Protein AF-A0A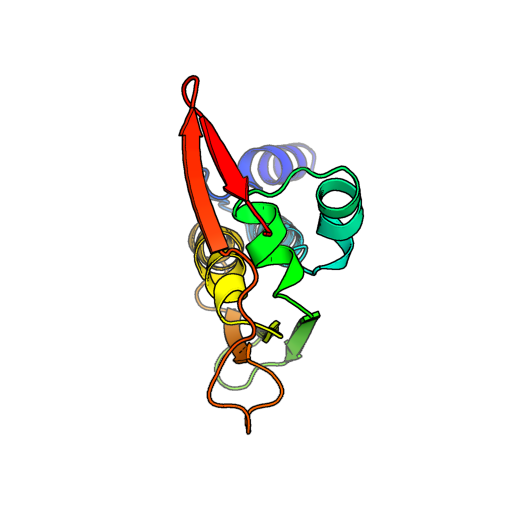662G991-F1 (afdb_monomer)

Mean predicted aligned error: 5.19 Å

Secondary structure (DSSP, 8-state):
-HHHHHHHHHH-STTS---SHHHHHHHHHHHH--SGGGGHHHHHTT---HHHHHHHTEEEEEEEE-SSSSEEEEEEESSGGGHHIIIIIIIHHHHTSS-TTTEEEEEEESSTT--SPPP--SEEEEETTEEEEE--

Nearest PDB structures (foldseek):
  7qiz-assembly1_x  TM=4.276E-01  e=4.512E-01  Solanum lycopersicum
  7oyb-assembly1_H2  TM=3.526E-01  e=3.990E-01  Danio rerio
  7syr-assembly1_I  TM=3.378E-01  e=3.121E-01  Oryctolagus cuniculus
  6xa1-assembly1_SH  TM=3.598E-01  e=5.101E-01  Homo sapiens
  8xxm-assembly1_SH  TM=3.667E-01  e=1.282E+00  Homo sapiens

Foldseek 3Di:
DVVLVVLLVVQLFLVAAREDPVSLVSSLVVLQPLALVVLPVCVVVVNDDLSSVLSPQWHDWDWDQDDQARIEIETEGQFPSVVCSVVVRNVSSNVSYPCVRRYHYHYDYPPPPDPDHDDQFDDWDDDPNDIRTDRD

Structure (mmCIF, N/CA/C/O backbone):
data_AF-A0A662G991-F1
#
_entry.id   AF-A0A662G991-F1
#
loop_
_atom_site.group_PDB
_atom_site.id
_atom_site.type_symbol
_atom_site.label_atom_id
_atom_site.label_alt_id
_atom_site.label_comp_id
_atom_site.label_asym_id
_atom_site.label_entity_id
_atom_site.label_seq_id
_atom_site.pdbx_PDB_ins_code
_atom_site.Cartn_x
_atom_site.Cartn_y
_atom_site.Cartn_z
_atom_site.occupancy
_atom_site.B_iso_or_equiv
_atom_site.auth_seq_id
_atom_site.auth_comp_id
_atom_site.auth_asym_id
_atom_site.auth_atom_id
_atom_site.pdbx_PDB_model_num
ATOM 1 N N . ILE A 1 1 ? -21.392 12.504 12.059 1.00 84.00 1 ILE A N 1
ATOM 2 C CA . ILE A 1 1 ? -21.306 12.158 10.614 1.00 84.00 1 ILE A CA 1
ATOM 3 C C . ILE A 1 1 ? -20.474 13.176 9.823 1.00 84.00 1 ILE A C 1
ATOM 5 O O . ILE A 1 1 ? -19.389 12.808 9.403 1.00 84.00 1 ILE A O 1
ATOM 9 N N . ARG A 1 2 ? -20.886 14.450 9.666 1.00 94.88 2 ARG A N 1
ATOM 10 C CA . ARG A 1 2 ? -20.126 15.461 8.880 1.00 94.88 2 ARG A CA 1
ATOM 11 C C . ARG A 1 2 ? -18.642 15.594 9.261 1.00 94.88 2 ARG A C 1
ATOM 13 O O . ARG A 1 2 ? -17.794 15.594 8.379 1.00 94.88 2 ARG A O 1
ATOM 20 N N . ALA A 1 3 ? -18.332 15.655 10.557 1.00 95.31 3 ALA A N 1
ATOM 21 C CA . ALA A 1 3 ? -16.949 15.746 11.035 1.00 95.31 3 ALA A CA 1
ATOM 22 C C . ALA A 1 3 ? -16.101 14.516 10.653 1.00 95.31 3 ALA A C 1
ATOM 24 O O . ALA A 1 3 ? -14.950 14.669 10.266 1.00 95.31 3 ALA A O 1
ATOM 25 N N . CYS A 1 4 ? -16.680 13.311 10.687 1.00 94.12 4 CYS A N 1
ATOM 26 C CA . CYS A 1 4 ? -15.999 12.075 10.287 1.00 94.12 4 CYS A CA 1
ATOM 27 C C . CYS A 1 4 ? -15.664 12.076 8.788 1.00 94.12 4 CYS A C 1
ATOM 29 O O . CYS A 1 4 ? -14.568 11.680 8.410 1.00 94.12 4 CYS A O 1
ATOM 31 N N . ILE A 1 5 ? -16.586 12.568 7.951 1.00 96.81 5 ILE A N 1
ATOM 32 C CA . ILE A 1 5 ? -16.380 12.694 6.500 1.00 96.81 5 ILE A CA 1
ATOM 33 C C . ILE A 1 5 ? -15.257 13.693 6.208 1.00 96.81 5 ILE A C 1
ATOM 35 O O . ILE A 1 5 ? -14.329 13.372 5.473 1.00 96.81 5 ILE A O 1
ATOM 39 N N . LEU A 1 6 ? -15.306 14.882 6.820 1.00 97.25 6 LEU A N 1
ATOM 40 C CA . LEU A 1 6 ? -14.255 15.891 6.660 1.00 97.25 6 LEU A CA 1
ATOM 41 C C . LEU A 1 6 ? -12.896 15.372 7.130 1.00 97.25 6 LEU A C 1
ATOM 43 O O . LEU A 1 6 ? -11.897 15.608 6.464 1.00 97.25 6 LEU A O 1
ATOM 47 N N . HIS A 1 7 ? -12.859 1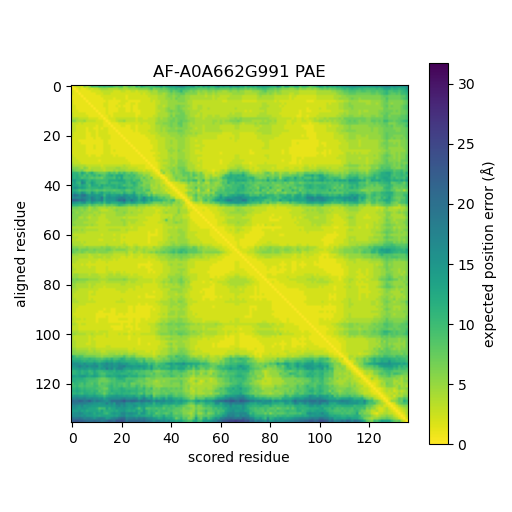4.630 8.235 1.00 97.50 7 HIS A N 1
ATOM 48 C CA . HIS A 1 7 ? -11.639 14.005 8.728 1.00 97.50 7 HIS A CA 1
ATOM 49 C C . HIS A 1 7 ? -11.086 12.954 7.750 1.00 97.50 7 HIS A C 1
ATOM 51 O O . HIS A 1 7 ? -9.886 12.956 7.490 1.00 97.50 7 HIS A O 1
ATOM 57 N N . ALA A 1 8 ? -11.933 12.096 7.169 1.00 97.56 8 ALA A N 1
ATOM 58 C CA . ALA A 1 8 ? -11.501 11.129 6.158 1.00 97.56 8 ALA A CA 1
ATOM 59 C C . ALA A 1 8 ? -10.925 11.827 4.917 1.00 97.56 8 ALA A C 1
ATOM 61 O O . ALA A 1 8 ? -9.823 11.495 4.499 1.00 97.56 8 ALA A O 1
ATOM 62 N N . ILE A 1 9 ? -11.612 12.849 4.391 1.00 96.56 9 ILE A N 1
ATOM 63 C CA . ILE A 1 9 ? -11.129 13.641 3.247 1.00 96.56 9 ILE A CA 1
ATOM 64 C C . ILE A 1 9 ? -9.816 14.346 3.592 1.00 96.56 9 ILE A C 1
ATOM 66 O O . ILE A 1 9 ? -8.864 14.283 2.825 1.00 96.56 9 ILE A O 1
ATOM 70 N N . TYR A 1 10 ? -9.738 15.004 4.746 1.00 97.25 10 TYR A N 1
ATOM 71 C CA . TYR A 1 10 ? -8.556 15.774 5.126 1.00 97.25 10 TYR A CA 1
ATOM 72 C C . TYR A 1 10 ? -7.335 14.882 5.348 1.00 97.25 10 TYR A C 1
ATOM 74 O O . TYR A 1 10 ? -6.227 15.264 5.004 1.00 97.25 10 TYR A O 1
ATOM 82 N N . THR A 1 11 ? -7.534 13.686 5.904 1.00 97.44 11 THR A N 1
ATOM 83 C CA . THR A 1 11 ? -6.426 12.818 6.307 1.00 97.44 11 THR A CA 1
ATOM 84 C C . THR A 1 11 ? -6.107 11.709 5.317 1.00 97.44 11 THR A C 1
ATOM 86 O O . THR A 1 11 ? -5.214 10.945 5.631 1.00 97.44 11 THR A O 1
ATOM 89 N N . HIS A 1 12 ? -6.777 11.570 4.162 1.00 95.56 12 HIS A N 1
ATOM 90 C CA . HIS A 1 12 ? -6.594 10.403 3.271 1.00 95.56 12 HIS A CA 1
ATOM 91 C C . HIS A 1 12 ? -5.180 10.250 2.672 1.00 95.56 12 HIS A C 1
ATOM 93 O O . HIS A 1 12 ? -4.793 9.145 2.278 1.00 95.56 12 HIS A O 1
ATOM 99 N N . MET A 1 13 ? -4.401 11.329 2.619 1.00 94.88 13 MET A N 1
ATOM 100 C CA . MET A 1 13 ? -3.010 11.312 2.166 1.00 94.88 13 MET A CA 1
ATOM 101 C C . MET A 1 13 ? -2.060 10.788 3.260 1.00 94.88 13 MET A C 1
ATOM 103 O O . MET A 1 13 ? -2.403 10.673 4.441 1.00 94.88 13 MET A O 1
ATOM 107 N N . GLU A 1 14 ? -0.865 10.375 2.858 1.00 92.44 14 GLU A N 1
ATOM 108 C CA . GLU A 1 14 ? 0.146 9.741 3.710 1.00 92.44 14 GLU A CA 1
ATOM 109 C C . GLU A 1 14 ? 0.858 10.694 4.685 1.00 92.44 14 GLU A C 1
ATOM 111 O O . GLU A 1 14 ? 1.498 10.241 5.634 1.00 92.44 14 GLU A O 1
ATOM 116 N N . ASP A 1 15 ? 0.754 12.003 4.472 1.00 94.00 15 ASP A N 1
ATOM 117 C CA . ASP A 1 15 ? 1.374 13.058 5.278 1.00 94.00 15 ASP A CA 1
ATOM 118 C C . ASP A 1 15 ? 0.628 13.336 6.592 1.00 94.00 15 ASP A C 1
ATOM 120 O O . ASP A 1 15 ? 1.224 13.788 7.572 1.00 94.00 15 ASP A O 1
ATOM 124 N N . LEU A 1 16 ? -0.669 13.030 6.641 1.00 96.19 16 LEU A N 1
ATOM 125 C CA . LEU A 1 16 ? -1.530 13.325 7.782 1.00 96.19 16 LEU A CA 1
ATOM 126 C C . LEU A 1 16 ? -2.025 12.052 8.446 1.00 96.19 16 LEU A C 1
ATOM 128 O O . LEU A 1 16 ? -2.510 11.150 7.782 1.00 96.19 16 LEU A O 1
ATOM 132 N N . LYS A 1 17 ? -1.991 11.974 9.776 1.00 97.25 17 LYS A N 1
ATOM 133 C CA . LYS A 1 17 ? -2.503 10.800 10.492 1.00 97.25 17 LYS A CA 1
ATOM 134 C C . LYS A 1 17 ? -4.035 10.769 10.511 1.00 97.25 17 LYS A C 1
ATOM 136 O O . LYS A 1 17 ? -4.663 11.749 10.901 1.00 97.25 17 LYS A O 1
ATOM 141 N N . SER A 1 18 ? -4.631 9.625 10.175 1.00 97.69 18 SER A N 1
ATOM 142 C CA . SER A 1 18 ? -6.051 9.353 10.427 1.00 97.69 18 SER A CA 1
ATOM 143 C C . SER A 1 18 ? -6.236 8.802 11.842 1.00 97.69 18 SER A C 1
ATOM 145 O O . SER A 1 18 ? -5.567 7.849 12.235 1.00 97.69 18 SER A O 1
ATOM 147 N N . TYR A 1 19 ? -7.163 9.381 12.605 1.00 96.69 19 TYR A N 1
ATOM 148 C CA . TYR A 1 19 ? -7.415 9.017 14.010 1.00 96.69 19 TYR A CA 1
ATOM 149 C C . TYR A 1 19 ? -8.593 8.065 14.236 1.00 96.69 19 TYR A C 1
ATOM 151 O O . TYR A 1 19 ? -8.803 7.612 15.358 1.00 96.69 19 TYR A O 1
ATOM 159 N N . THR A 1 20 ? -9.372 7.762 13.198 1.00 97.06 20 THR A N 1
ATOM 160 C CA . THR A 1 20 ? -10.520 6.853 13.292 1.00 97.06 20 THR A CA 1
ATOM 161 C C . THR A 1 20 ? -10.327 5.662 12.371 1.00 97.06 20 THR A C 1
ATOM 163 O O . THR A 1 20 ? -9.605 5.742 11.366 1.00 97.06 20 THR A O 1
ATOM 166 N N . THR A 1 21 ? -10.985 4.557 12.711 1.00 96.94 21 THR A N 1
ATOM 167 C CA . THR A 1 21 ? -10.962 3.331 11.914 1.00 96.94 21 THR A CA 1
ATOM 168 C C . THR A 1 21 ? -11.527 3.588 10.521 1.00 96.94 21 THR A C 1
ATOM 170 O O . THR A 1 21 ? -10.883 3.244 9.540 1.00 96.94 21 THR A O 1
ATOM 173 N N . GLU A 1 22 ? -12.659 4.283 10.406 1.00 96.94 22 GLU A N 1
ATOM 174 C CA . GLU A 1 22 ? -13.319 4.573 9.127 1.00 96.94 22 GLU A CA 1
ATOM 175 C C . GLU A 1 22 ? -12.440 5.432 8.214 1.00 96.94 22 GLU A C 1
ATOM 177 O O . GLU A 1 22 ? -12.292 5.123 7.035 1.00 96.94 22 GLU A O 1
ATOM 182 N N . ALA A 1 23 ? -11.806 6.480 8.753 1.00 97.81 23 ALA A N 1
ATOM 183 C CA . ALA A 1 23 ? -10.893 7.317 7.976 1.00 97.81 23 ALA A CA 1
ATOM 184 C C . ALA A 1 23 ? -9.649 6.532 7.535 1.00 97.81 23 ALA A C 1
ATOM 186 O O . ALA A 1 23 ? -9.197 6.681 6.403 1.00 97.81 23 ALA A O 1
ATOM 187 N N . SER A 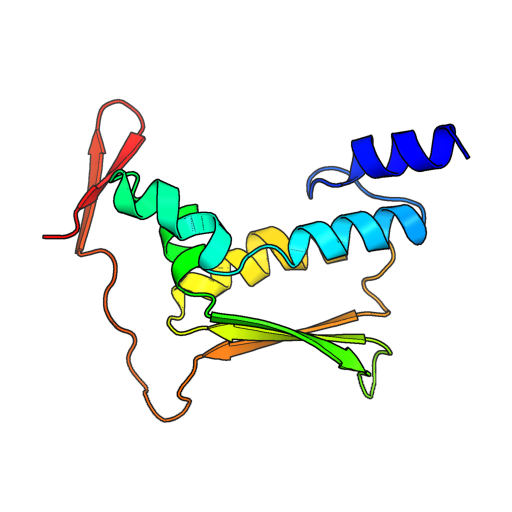1 24 ? -9.135 5.653 8.400 1.00 97.88 24 SER A N 1
ATOM 188 C CA . SER A 1 24 ? -7.994 4.795 8.065 1.00 97.88 24 SER A CA 1
ATOM 189 C C . SER A 1 24 ? -8.347 3.741 7.013 1.00 97.88 24 SER A C 1
ATOM 191 O O . SER A 1 24 ? -7.510 3.436 6.170 1.00 97.88 24 SER A O 1
ATOM 193 N N . ILE A 1 25 ? -9.578 3.214 7.023 1.00 97.56 25 ILE A N 1
ATOM 194 C CA . ILE A 1 25 ? -10.079 2.303 5.984 1.00 97.56 25 ILE A CA 1
ATOM 195 C C . ILE A 1 25 ? -10.137 3.030 4.641 1.00 97.56 25 ILE A C 1
ATOM 197 O O . ILE A 1 25 ? -9.608 2.519 3.662 1.00 97.56 25 ILE A O 1
ATOM 201 N N . VAL A 1 26 ? -10.724 4.232 4.594 1.00 97.50 26 VAL A N 1
ATOM 202 C CA . VAL A 1 26 ? -10.805 5.035 3.359 1.00 97.50 26 VAL A CA 1
ATOM 203 C C . VAL A 1 26 ? -9.411 5.359 2.821 1.00 97.50 26 VAL A C 1
ATOM 205 O O . VAL A 1 26 ? -9.151 5.173 1.636 1.00 97.50 26 VAL A O 1
ATOM 208 N N . LYS A 1 27 ? -8.495 5.781 3.699 1.00 97.56 27 LYS A N 1
ATOM 209 C CA . LYS A 1 27 ? -7.090 6.015 3.355 1.00 97.56 27 LYS A CA 1
ATOM 210 C C . LYS A 1 27 ? -6.427 4.783 2.744 1.00 97.56 27 LYS A C 1
ATOM 212 O O . LYS A 1 27 ? -5.747 4.890 1.729 1.00 97.56 27 LYS A O 1
ATOM 217 N N . LEU A 1 28 ? -6.571 3.630 3.393 1.00 97.56 28 LEU A N 1
ATOM 218 C CA . LEU A 1 28 ? -5.926 2.407 2.937 1.00 97.56 28 LEU A CA 1
ATOM 219 C C . LEU A 1 28 ? -6.528 1.927 1.615 1.00 97.56 28 LEU A C 1
ATOM 221 O O . LEU A 1 28 ? -5.781 1.502 0.741 1.00 97.56 28 LEU A O 1
ATOM 225 N N . ALA A 1 29 ? -7.847 2.052 1.451 1.00 96.06 29 ALA A N 1
ATOM 226 C CA . ALA A 1 29 ? -8.531 1.751 0.200 1.00 96.06 29 ALA A CA 1
ATOM 227 C C . ALA A 1 29 ? -7.997 2.615 -0.956 1.00 96.06 29 ALA A C 1
ATOM 229 O O . ALA A 1 29 ? -7.678 2.077 -2.012 1.00 96.06 29 ALA A O 1
ATOM 230 N N . ASP A 1 30 ? -7.798 3.919 -0.746 1.00 95.19 30 ASP A N 1
ATOM 231 C CA . ASP A 1 30 ? -7.139 4.781 -1.739 1.00 95.19 30 ASP A CA 1
ATOM 232 C C . ASP A 1 30 ? -5.706 4.309 -2.058 1.00 95.19 30 ASP A C 1
ATOM 234 O O . ASP A 1 30 ? -5.306 4.249 -3.216 1.00 95.19 30 ASP A O 1
ATOM 238 N N . GLY A 1 31 ? -4.955 3.864 -1.045 1.00 94.31 31 GLY A N 1
ATOM 239 C CA . GLY A 1 31 ? -3.620 3.285 -1.228 1.00 94.31 31 GLY A CA 1
ATOM 240 C C . GLY A 1 31 ? -3.579 1.976 -2.023 1.00 94.31 31 GLY A C 1
ATOM 241 O O . GLY A 1 31 ? -2.516 1.621 -2.525 1.00 94.31 31 GLY A O 1
ATOM 242 N N . THR A 1 32 ? -4.699 1.254 -2.151 1.00 94.81 32 THR A N 1
ATOM 243 C CA . THR A 1 32 ? -4.777 0.045 -2.993 1.00 94.81 32 THR A CA 1
ATOM 244 C C . THR A 1 32 ? -4.968 0.357 -4.481 1.00 94.81 32 THR A C 1
ATOM 246 O O . THR A 1 32 ? -4.710 -0.510 -5.316 1.00 94.81 32 THR A O 1
ATOM 249 N N . ASP A 1 33 ? -5.325 1.597 -4.841 1.00 91.81 33 ASP A N 1
ATOM 250 C CA . ASP A 1 33 ? -5.458 2.058 -6.232 1.00 91.81 33 ASP A CA 1
ATOM 251 C C . ASP A 1 33 ? -4.096 2.426 -6.860 1.00 91.81 33 ASP A C 1
ATOM 253 O O . ASP A 1 33 ? -3.821 3.569 -7.248 1.00 91.81 33 ASP A O 1
ATOM 257 N N . ILE A 1 34 ? -3.217 1.421 -6.921 1.00 91.88 34 ILE A N 1
ATOM 258 C CA . ILE A 1 34 ? -1.833 1.509 -7.423 1.00 91.88 34 ILE A CA 1
ATOM 259 C C . ILE A 1 34 ? -1.573 0.603 -8.637 1.00 91.88 34 ILE A C 1
ATOM 261 O O . ILE A 1 34 ? -0.432 0.451 -9.071 1.00 91.88 34 ILE A O 1
ATOM 265 N N . THR A 1 35 ? -2.619 -0.015 -9.194 1.00 90.19 35 THR A N 1
ATOM 266 C CA . THR A 1 35 ? -2.495 -0.929 -10.339 1.00 90.19 35 THR A CA 1
ATOM 267 C C . THR A 1 35 ? -2.198 -0.183 -11.641 1.00 90.19 35 THR A C 1
ATOM 269 O O . THR A 1 35 ? -2.571 0.980 -11.837 1.00 90.19 35 THR A O 1
ATOM 272 N N . LYS A 1 36 ? -1.593 -0.888 -12.605 1.00 82.31 36 LYS A N 1
ATOM 273 C CA . LYS A 1 36 ? -1.241 -0.353 -13.931 1.00 82.31 36 LYS A CA 1
ATOM 274 C C . LYS A 1 36 ? -2.387 0.332 -14.678 1.00 82.31 36 LYS A C 1
ATOM 276 O O . LYS A 1 36 ? -2.117 1.159 -15.546 1.00 82.31 36 LYS A O 1
ATOM 281 N N . GLY A 1 37 ? -3.649 0.003 -14.377 1.00 79.88 37 GLY A N 1
ATOM 282 C CA . GLY A 1 37 ? -4.824 0.608 -15.010 1.00 79.88 37 GLY A CA 1
ATOM 283 C C . GLY A 1 37 ? -4.848 2.133 -14.880 1.00 79.88 37 GLY A C 1
ATOM 284 O O . GLY A 1 37 ? -5.144 2.821 -15.857 1.00 79.88 37 GLY A O 1
ATOM 285 N N . ARG A 1 38 ? -4.433 2.659 -13.721 1.00 75.75 38 ARG A N 1
ATOM 286 C CA . ARG A 1 38 ? -4.410 4.099 -13.423 1.00 75.75 38 ARG A CA 1
ATOM 287 C C . ARG A 1 38 ? -3.309 4.865 -14.167 1.00 75.75 38 ARG A C 1
ATOM 289 O O . ARG A 1 38 ? -3.439 6.066 -14.393 1.00 75.75 38 ARG A O 1
ATOM 296 N N . SER A 1 39 ? -2.264 4.165 -14.611 1.00 74.06 39 SER A N 1
ATOM 297 C CA . SER A 1 39 ? -1.063 4.766 -15.215 1.00 74.06 39 SER A CA 1
ATOM 298 C C . SER A 1 39 ? -0.909 4.515 -16.716 1.00 74.06 39 SER A C 1
ATOM 300 O O . SER A 1 39 ? 0.059 4.988 -17.311 1.00 74.06 39 SER A O 1
ATOM 302 N N . ARG A 1 40 ? -1.874 3.843 -17.364 1.00 74.44 40 ARG A N 1
ATOM 303 C CA . ARG A 1 40 ? -1.868 3.629 -18.826 1.00 74.44 40 ARG A CA 1
ATOM 304 C C . ARG A 1 40 ? -1.933 4.937 -19.613 1.00 74.44 40 ARG A C 1
ATOM 306 O O . ARG A 1 40 ? -1.069 5.192 -20.443 1.00 74.44 40 ARG A O 1
ATOM 313 N N . LEU A 1 41 ? -2.912 5.791 -19.313 1.00 73.19 41 LEU A N 1
ATOM 314 C CA . LEU A 1 41 ? -3.121 7.035 -20.058 1.00 73.19 41 LEU A CA 1
ATOM 315 C C . LEU A 1 41 ? -1.910 7.997 -19.980 1.00 73.19 41 LEU A C 1
ATOM 317 O O . LEU A 1 41 ? -1.473 8.465 -21.030 1.00 73.19 41 LEU A O 1
ATOM 321 N N . PRO A 1 42 ? -1.309 8.276 -18.802 1.00 67.69 42 PRO A N 1
ATOM 322 C CA . PRO A 1 42 ? -0.102 9.105 -18.715 1.00 67.69 42 PRO A CA 1
ATOM 323 C C . PRO A 1 42 ? 1.090 8.533 -19.487 1.00 67.69 42 PRO A C 1
ATOM 325 O O . PRO A 1 42 ? 1.814 9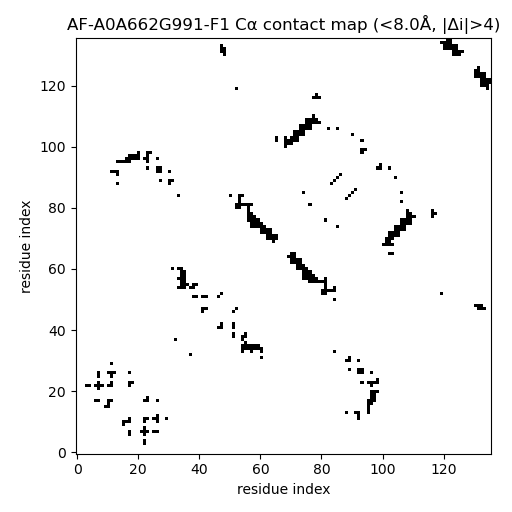.282 -20.144 1.00 67.69 42 PRO A O 1
ATOM 328 N N . TYR A 1 43 ? 1.277 7.210 -19.435 1.00 72.56 43 TYR A N 1
ATOM 329 C CA . TYR A 1 43 ? 2.361 6.541 -20.147 1.00 72.56 43 TYR A CA 1
ATOM 330 C C . TYR A 1 43 ? 2.218 6.664 -21.666 1.00 72.56 43 TYR A C 1
ATOM 332 O O . TYR A 1 43 ? 3.202 6.960 -22.350 1.00 72.56 43 TYR A O 1
ATOM 340 N N . ASP A 1 44 ? 1.001 6.464 -22.181 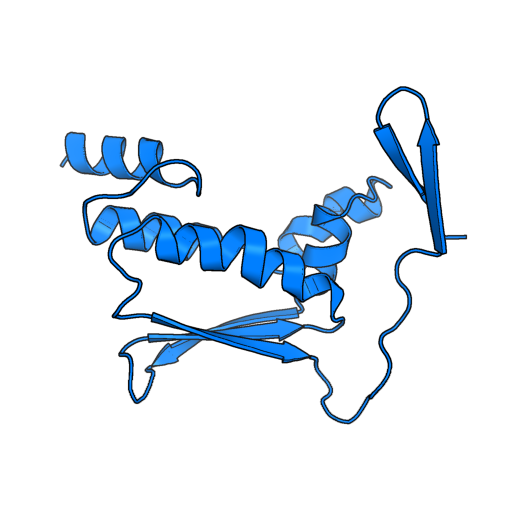1.00 71.62 44 ASP A N 1
ATOM 341 C CA . ASP A 1 44 ? 0.690 6.562 -23.611 1.00 71.62 44 ASP A CA 1
ATOM 342 C C . ASP A 1 44 ? 0.855 7.999 -24.128 1.00 71.62 44 ASP A C 1
ATOM 344 O O . ASP A 1 44 ? 1.267 8.213 -25.267 1.00 71.62 44 ASP A O 1
ATOM 348 N N . LEU A 1 45 ? 0.625 8.993 -23.266 1.00 73.31 45 LEU A N 1
ATOM 349 C CA . LEU A 1 45 ? 0.874 10.411 -23.545 1.00 73.31 45 LEU A CA 1
ATOM 350 C C . LEU A 1 45 ? 2.365 10.800 -23.484 1.00 73.31 45 LEU A C 1
ATOM 352 O O . LEU A 1 45 ? 2.702 11.967 -23.677 1.00 73.31 45 LEU A O 1
ATOM 356 N N . GLY A 1 46 ? 3.268 9.850 -23.221 1.00 69.19 46 GLY A N 1
ATOM 357 C CA . GLY A 1 46 ? 4.713 10.084 -23.176 1.00 69.19 46 GLY A CA 1
ATOM 358 C C . GLY A 1 46 ? 5.226 10.674 -21.860 1.00 69.19 46 GLY A C 1
ATOM 359 O O . GLY A 1 46 ? 6.423 10.949 -21.753 1.00 69.19 46 GLY A O 1
ATOM 360 N N . ASN A 1 47 ? 4.371 10.825 -20.843 1.00 72.50 47 ASN A N 1
ATOM 361 C CA . ASN A 1 47 ? 4.803 11.209 -19.502 1.00 72.50 47 ASN A CA 1
ATOM 362 C C . ASN A 1 47 ? 5.388 9.983 -18.800 1.00 72.50 47 ASN A C 1
ATOM 364 O O . ASN A 1 47 ? 4.680 9.160 -18.225 1.00 72.50 47 ASN A O 1
ATOM 368 N N . VAL A 1 48 ? 6.708 9.849 -18.895 1.00 75.19 48 VAL A N 1
ATOM 369 C CA . VAL A 1 48 ? 7.463 8.794 -18.224 1.00 75.19 48 VAL A CA 1
ATOM 370 C C . VAL A 1 48 ? 8.100 9.394 -16.977 1.00 75.19 48 VAL A C 1
ATOM 372 O O . VAL A 1 48 ? 9.112 10.085 -17.067 1.00 75.19 48 VAL A O 1
ATOM 375 N N . ASP A 1 49 ? 7.499 9.127 -15.822 1.00 83.19 49 ASP A N 1
ATOM 376 C CA . ASP A 1 49 ? 8.059 9.412 -14.502 1.00 83.19 49 ASP A CA 1
ATOM 377 C C . ASP A 1 49 ? 8.074 8.140 -13.638 1.00 83.19 49 ASP A C 1
ATOM 379 O O . ASP A 1 49 ? 7.561 7.084 -14.031 1.00 83.19 49 ASP A O 1
ATOM 383 N N . ILE A 1 50 ? 8.687 8.227 -12.454 1.00 85.06 50 ILE A N 1
ATOM 384 C CA . ILE A 1 50 ? 8.799 7.085 -11.542 1.00 85.06 50 ILE A CA 1
ATOM 385 C C . ILE A 1 50 ? 7.438 6.556 -11.079 1.00 85.06 50 ILE A C 1
ATOM 387 O O . ILE A 1 50 ? 7.295 5.345 -10.918 1.00 85.06 50 ILE A O 1
ATOM 391 N N . HIS A 1 51 ? 6.429 7.412 -10.911 1.00 85.12 51 HIS A N 1
ATOM 392 C CA . HIS A 1 51 ? 5.095 7.007 -10.467 1.00 85.12 51 HIS A CA 1
ATOM 393 C C . HIS A 1 51 ? 4.383 6.202 -11.553 1.00 85.12 51 HIS A C 1
ATOM 395 O O . HIS A 1 51 ? 3.789 5.166 -11.263 1.00 85.12 51 HIS A O 1
ATOM 401 N N . VAL A 1 52 ? 4.514 6.615 -12.812 1.00 86.75 52 VAL A N 1
ATOM 402 C CA . VAL A 1 52 ? 3.976 5.892 -13.965 1.00 86.75 52 VAL A CA 1
ATOM 403 C C . VAL A 1 52 ? 4.671 4.540 -14.120 1.00 86.75 52 VAL A C 1
ATOM 405 O O . VAL A 1 52 ? 3.997 3.517 -14.221 1.00 86.75 52 VAL A O 1
ATOM 408 N N . ILE A 1 53 ? 6.008 4.507 -14.082 1.00 89.25 53 ILE A N 1
ATOM 409 C CA . ILE A 1 53 ? 6.795 3.272 -14.249 1.00 89.25 53 ILE A CA 1
ATOM 410 C C . ILE A 1 53 ? 6.476 2.249 -13.154 1.00 89.25 53 ILE A C 1
ATOM 412 O O . ILE A 1 53 ? 6.243 1.071 -13.437 1.00 89.25 53 ILE A O 1
ATOM 416 N N . SER A 1 54 ? 6.471 2.691 -11.900 1.00 91.25 54 SER A N 1
ATOM 417 C CA . SER A 1 54 ? 6.223 1.815 -10.757 1.00 91.25 54 SER A CA 1
ATOM 418 C C . SER A 1 54 ? 4.771 1.330 -10.714 1.00 91.25 54 SER A C 1
ATOM 420 O O . SER A 1 54 ? 4.543 0.145 -10.503 1.00 91.25 54 SER A O 1
ATOM 422 N N . ALA A 1 55 ? 3.786 2.175 -11.026 1.00 90.31 55 ALA A N 1
ATOM 423 C CA . ALA A 1 55 ? 2.388 1.746 -11.125 1.00 90.31 55 ALA A CA 1
ATOM 424 C C . ALA A 1 55 ? 2.149 0.771 -12.287 1.00 90.31 55 ALA A C 1
ATOM 426 O O . ALA A 1 55 ? 1.443 -0.219 -12.132 1.00 90.31 55 ALA A O 1
ATOM 427 N N . MET A 1 56 ? 2.786 0.980 -13.445 1.00 90.62 56 MET A N 1
ATOM 428 C CA . MET A 1 56 ? 2.734 0.015 -14.554 1.00 90.62 56 MET A CA 1
ATOM 429 C C . MET A 1 56 ? 3.309 -1.356 -14.195 1.00 90.62 56 MET A C 1
ATOM 431 O O . MET A 1 56 ? 2.961 -2.353 -14.826 1.00 90.62 56 MET A O 1
ATOM 435 N N . SER A 1 57 ? 4.194 -1.388 -13.203 1.00 93.12 57 SER A N 1
ATOM 436 C CA . SER A 1 57 ? 4.824 -2.605 -12.710 1.00 93.12 57 SER A CA 1
ATOM 437 C C . SER A 1 57 ? 3.920 -3.395 -11.767 1.00 93.12 57 SER A C 1
ATOM 439 O O . SER A 1 57 ? 4.214 -4.558 -11.514 1.00 93.12 57 SER A O 1
ATOM 441 N N . VAL A 1 58 ? 2.819 -2.813 -11.281 1.00 94.75 58 VAL A N 1
ATOM 442 C CA . VAL A 1 58 ? 1.810 -3.497 -10.466 1.00 94.75 58 VAL A CA 1
ATOM 443 C C . VAL A 1 58 ? 0.721 -4.059 -11.379 1.00 94.75 58 VAL A C 1
ATOM 445 O O . VAL A 1 58 ? -0.026 -3.320 -12.024 1.00 94.75 58 VAL A O 1
ATOM 448 N N . GLU A 1 59 ? 0.639 -5.383 -11.438 1.00 93.75 59 GLU A N 1
ATOM 449 C CA . GLU A 1 59 ? -0.358 -6.110 -12.221 1.00 93.75 59 GLU A CA 1
ATOM 450 C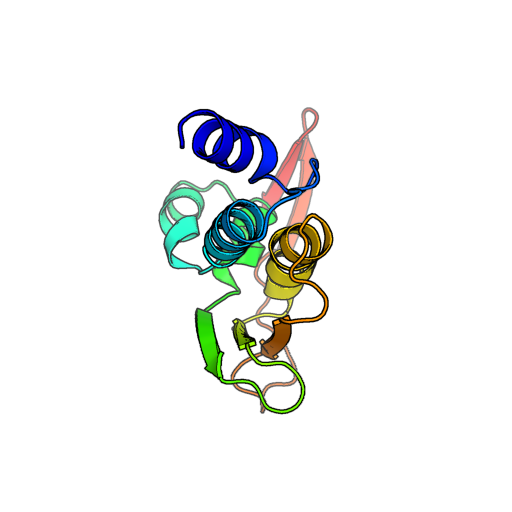 C . GLU A 1 59 ? -1.719 -6.079 -11.538 1.00 93.75 59 GLU A C 1
ATOM 452 O O . GLU A 1 59 ? -2.706 -5.714 -12.175 1.00 93.75 59 GLU A O 1
ATOM 457 N N . ASP A 1 60 ? -1.742 -6.456 -10.259 1.00 95.25 60 ASP A N 1
ATOM 458 C CA . ASP A 1 60 ? -2.972 -6.693 -9.515 1.00 95.25 60 ASP A CA 1
ATOM 459 C C . ASP A 1 60 ? -2.784 -6.499 -8.004 1.00 95.25 60 ASP A C 1
ATOM 461 O O . ASP A 1 60 ? -1.673 -6.636 -7.475 1.00 95.25 60 ASP A O 1
ATOM 465 N N . VAL A 1 61 ? -3.884 -6.181 -7.322 1.00 96.88 61 VAL A N 1
ATOM 466 C CA . VAL A 1 61 ? -3.963 -6.021 -5.867 1.00 96.88 61 VAL A CA 1
ATOM 467 C C . VAL A 1 61 ? -5.199 -6.756 -5.357 1.00 96.88 61 VAL A C 1
ATOM 469 O O . VAL A 1 61 ? -6.328 -6.376 -5.654 1.00 96.88 61 VAL A O 1
ATOM 472 N N . GLU A 1 62 ? -4.987 -7.775 -4.529 1.00 97.44 62 GLU A N 1
ATOM 473 C CA . GLU A 1 62 ? -6.059 -8.544 -3.900 1.00 97.44 62 GLU A CA 1
ATOM 474 C C . GLU A 1 62 ? -6.145 -8.233 -2.405 1.00 97.44 62 GLU A C 1
ATOM 476 O O . GLU A 1 62 ? -5.134 -8.169 -1.703 1.00 97.44 62 GLU A O 1
ATOM 481 N N . ILE A 1 63 ? -7.369 -8.098 -1.894 1.00 97.75 63 ILE A N 1
ATOM 482 C CA . ILE A 1 63 ? -7.646 -7.982 -0.460 1.00 97.75 63 ILE A CA 1
ATOM 483 C C . ILE A 1 63 ? -8.308 -9.281 -0.022 1.00 97.75 63 ILE A C 1
ATOM 485 O O . ILE A 1 63 ? -9.418 -9.595 -0.451 1.00 97.75 63 ILE A O 1
ATOM 489 N N . VAL A 1 64 ? -7.629 -10.038 0.832 1.00 98.25 64 VAL A N 1
ATOM 490 C CA . VAL A 1 64 ? -8.071 -11.367 1.264 1.00 98.25 64 VAL A CA 1
ATOM 491 C C . VAL A 1 64 ? -8.067 -11.480 2.791 1.00 98.25 64 VAL A C 1
ATOM 493 O O . VAL A 1 64 ? -7.389 -10.698 3.468 1.00 98.25 64 VAL A O 1
ATOM 496 N N . PRO A 1 65 ? -8.807 -12.446 3.371 1.00 97.81 65 PRO A N 1
ATOM 497 C CA . PRO A 1 65 ? -8.646 -12.796 4.777 1.00 97.81 65 PRO A CA 1
ATOM 498 C C . PRO A 1 65 ? -7.195 -13.200 5.057 1.00 97.81 65 PRO A C 1
ATOM 500 O O . PRO A 1 65 ? -6.624 -14.012 4.325 1.00 97.81 65 PRO A O 1
ATOM 503 N N . GLY A 1 66 ? -6.600 -12.616 6.094 1.00 95.88 66 GLY A N 1
ATOM 504 C CA . GLY A 1 66 ? -5.279 -13.016 6.567 1.00 95.88 66 GLY A CA 1
ATOM 505 C C . GLY A 1 66 ? -5.361 -14.047 7.695 1.00 95.88 66 GLY A C 1
ATOM 506 O O . GLY A 1 66 ? -6.437 -14.339 8.213 1.00 95.88 66 GLY A O 1
ATOM 507 N N . ASP A 1 67 ? -4.206 -14.611 8.045 1.00 93.44 67 ASP A N 1
ATOM 508 C CA . ASP A 1 67 ? -4.077 -15.638 9.086 1.00 93.44 67 ASP A CA 1
ATOM 509 C C . ASP A 1 67 ? -3.746 -14.998 10.451 1.00 93.44 67 ASP A C 1
ATOM 511 O O . ASP A 1 67 ? -4.609 -14.851 11.311 1.00 93.44 67 ASP A O 1
ATOM 515 N N . GLU A 1 68 ? -2.519 -14.485 10.620 1.00 94.12 68 GLU A N 1
ATOM 516 C CA . GLU A 1 68 ? -2.095 -13.781 11.848 1.00 94.12 68 GLU A CA 1
ATOM 517 C C . GLU A 1 68 ? -2.767 -12.412 12.033 1.00 94.12 68 GLU A C 1
ATOM 519 O O . GLU A 1 68 ? -3.045 -11.976 13.150 1.00 94.12 68 GLU A O 1
ATOM 524 N N . LYS A 1 69 ? -2.986 -11.703 10.922 1.00 96.56 69 LYS A N 1
ATOM 525 C CA . LYS A 1 69 ? -3.691 -10.421 10.870 1.00 96.56 69 LYS A CA 1
ATOM 526 C C . LYS A 1 69 ? -4.984 -10.621 10.089 1.00 96.56 69 LYS A C 1
ATOM 528 O O . LYS A 1 69 ? -4.947 -11.328 9.088 1.00 96.56 69 LYS A O 1
ATOM 533 N N . PRO A 1 70 ? -6.100 -9.978 10.472 1.00 97.12 70 PRO A N 1
ATOM 534 C CA . PRO A 1 70 ? -7.405 -10.253 9.869 1.00 97.12 70 PRO A CA 1
ATOM 535 C C . PRO A 1 70 ? -7.472 -9.959 8.364 1.00 97.12 70 PRO A C 1
ATOM 537 O O . PRO A 1 70 ? -8.257 -10.590 7.660 1.00 97.12 70 PRO A O 1
ATOM 540 N N . VAL A 1 71 ? -6.661 -9.024 7.858 1.00 97.94 71 VAL A N 1
ATOM 541 C CA . VAL A 1 71 ? -6.624 -8.661 6.435 1.00 97.94 71 VAL A CA 1
ATOM 542 C C . VAL A 1 71 ? -5.208 -8.812 5.888 1.00 97.94 71 VAL A C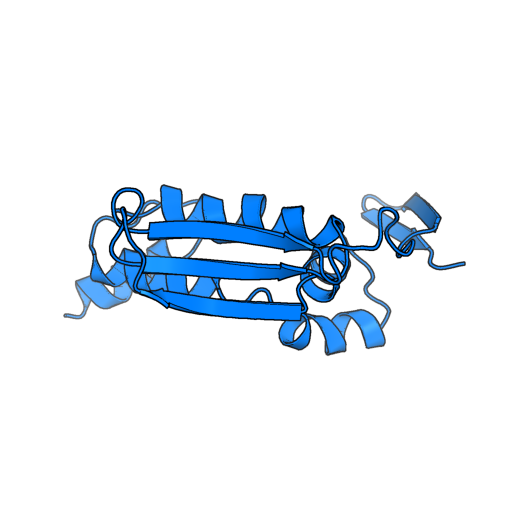 1
ATOM 544 O O . VAL A 1 71 ? -4.250 -8.297 6.469 1.00 97.94 71 VAL A O 1
ATOM 547 N N . GLU A 1 72 ? -5.082 -9.464 4.736 1.00 98.25 72 GLU A N 1
ATOM 548 C CA . GLU A 1 72 ? -3.861 -9.506 3.936 1.00 98.25 72 GLU A CA 1
ATOM 549 C C . GLU A 1 72 ? -4.110 -8.820 2.585 1.00 98.25 72 GLU A C 1
ATOM 551 O O . GLU A 1 72 ? -5.050 -9.154 1.867 1.00 98.25 72 GLU A O 1
ATOM 556 N N . ILE A 1 73 ? -3.269 -7.844 2.248 1.00 98.25 73 ILE A N 1
ATOM 557 C CA . ILE A 1 73 ? -3.240 -7.198 0.936 1.00 98.25 73 ILE A CA 1
ATOM 558 C C . ILE A 1 73 ? -2.100 -7.829 0.146 1.00 98.25 73 ILE A C 1
ATOM 560 O O . ILE A 1 73 ? -0.931 -7.699 0.524 1.00 98.25 73 ILE A O 1
ATOM 564 N N . ARG A 1 74 ? -2.440 -8.513 -0.943 1.00 97.88 74 ARG A N 1
ATOM 565 C CA . ARG A 1 74 ? -1.488 -9.149 -1.852 1.00 97.88 74 ARG A CA 1
ATOM 566 C C . ARG A 1 74 ? -1.289 -8.268 -3.069 1.00 97.88 74 ARG A C 1
ATOM 568 O O . ARG A 1 74 ? -2.258 -7.906 -3.723 1.00 97.88 74 ARG A O 1
ATOM 575 N N . ILE A 1 75 ? -0.042 -7.943 -3.378 1.00 97.75 75 ILE A N 1
ATOM 576 C CA . ILE A 1 75 ? 0.325 -7.178 -4.569 1.00 97.75 75 ILE A CA 1
ATOM 577 C C . ILE A 1 75 ? 1.127 -8.072 -5.502 1.00 97.75 75 ILE A C 1
ATOM 579 O O . ILE A 1 75 ? 2.148 -8.644 -5.111 1.00 97.75 75 ILE A O 1
ATOM 583 N N . TYR A 1 76 ? 0.680 -8.146 -6.747 1.00 96.25 76 TYR A N 1
ATOM 584 C CA . TYR A 1 76 ? 1.338 -8.881 -7.814 1.00 96.25 76 TYR A CA 1
ATOM 585 C C . TYR A 1 76 ? 2.006 -7.893 -8.757 1.00 96.25 76 TYR A C 1
ATOM 587 O O . TYR A 1 76 ? 1.355 -7.014 -9.317 1.00 96.25 76 TYR A O 1
ATOM 595 N N . MET A 1 77 ? 3.316 -8.023 -8.932 1.00 95.12 77 MET A N 1
ATOM 596 C CA . MET A 1 77 ? 4.121 -7.103 -9.731 1.00 95.12 77 MET A CA 1
ATOM 597 C C . MET A 1 77 ? 4.742 -7.832 -10.916 1.00 95.12 77 MET A C 1
ATOM 599 O O . MET A 1 77 ? 5.226 -8.943 -10.770 1.00 95.12 77 MET A O 1
ATOM 603 N N . THR A 1 78 ? 4.784 -7.217 -12.092 1.00 92.62 78 THR A N 1
ATOM 604 C CA . THR A 1 78 ? 5.528 -7.753 -13.249 1.00 92.62 78 THR A CA 1
ATOM 605 C C . THR A 1 78 ? 6.988 -7.299 -13.279 1.00 92.62 78 THR A C 1
ATOM 607 O O . THR A 1 78 ? 7.757 -7.740 -14.133 1.00 92.62 78 THR A O 1
ATOM 610 N N . ASN A 1 79 ? 7.360 -6.380 -12.383 1.00 92.44 79 ASN A N 1
ATOM 611 C CA . ASN A 1 79 ? 8.686 -5.786 -12.289 1.00 92.44 79 ASN A CA 1
ATOM 612 C C . ASN A 1 79 ? 8.931 -5.250 -10.869 1.00 92.44 79 ASN A C 1
ATOM 614 O O . ASN A 1 79 ? 8.019 -4.687 -10.258 1.00 92.44 79 ASN A O 1
ATOM 618 N N . SER A 1 80 ? 10.160 -5.357 -10.361 1.00 92.69 80 SER A N 1
ATOM 619 C CA . SER A 1 80 ? 10.546 -4.833 -9.041 1.00 92.69 80 SER A CA 1
ATOM 620 C C . SER A 1 80 ? 10.360 -3.324 -8.873 1.00 92.69 80 SER A C 1
ATOM 622 O O . SER A 1 80 ? 10.215 -2.862 -7.745 1.00 92.69 80 SER A O 1
ATOM 624 N N . ALA A 1 81 ? 10.268 -2.540 -9.951 1.00 92.31 81 ALA A N 1
ATOM 625 C CA . ALA A 1 81 ? 9.931 -1.120 -9.859 1.00 92.31 81 ALA A CA 1
ATOM 626 C C . ALA A 1 81 ? 8.578 -0.869 -9.162 1.00 92.31 81 ALA A C 1
ATOM 628 O O . ALA A 1 81 ? 8.370 0.216 -8.619 1.00 92.31 81 ALA A O 1
ATOM 629 N N . GLY A 1 82 ? 7.680 -1.863 -9.116 1.00 93.25 82 GLY A N 1
ATOM 630 C CA . GLY A 1 82 ? 6.420 -1.793 -8.368 1.00 93.25 82 GLY A CA 1
ATOM 631 C C . GLY A 1 82 ? 6.597 -1.656 -6.852 1.00 93.25 82 GLY A C 1
ATOM 632 O O . GLY A 1 82 ? 5.699 -1.139 -6.190 1.00 93.25 82 GLY A O 1
ATOM 633 N N . VAL A 1 83 ? 7.765 -2.019 -6.304 1.00 95.06 83 VAL A N 1
ATOM 634 C CA . VAL A 1 83 ? 8.080 -1.883 -4.869 1.00 95.06 83 VAL A CA 1
ATOM 635 C C . VAL A 1 83 ? 7.892 -0.444 -4.394 1.00 95.06 83 VAL A C 1
ATOM 637 O O . VAL A 1 83 ? 7.380 -0.231 -3.301 1.00 95.06 83 VAL A O 1
ATOM 640 N N . PHE A 1 84 ? 8.191 0.547 -5.241 1.00 94.69 84 PHE A N 1
ATOM 641 C CA . PHE A 1 84 ? 7.979 1.956 -4.908 1.00 94.69 84 PHE A CA 1
ATOM 642 C C . PHE A 1 84 ? 6.512 2.267 -4.566 1.00 9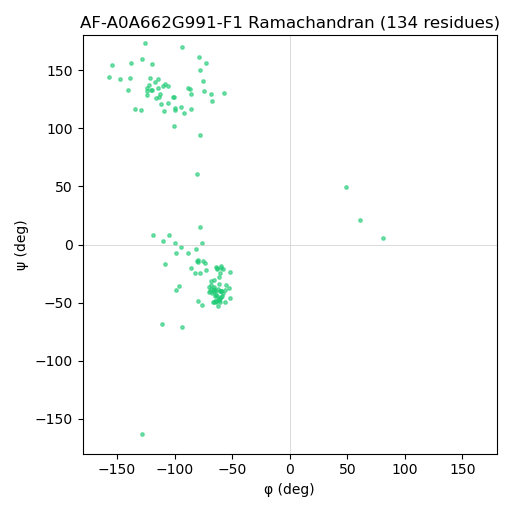4.69 84 PHE A C 1
ATOM 644 O O . PHE A 1 84 ? 6.245 2.970 -3.600 1.00 94.69 84 PHE A O 1
ATOM 651 N N . GLN A 1 85 ? 5.545 1.712 -5.304 1.00 95.31 85 GLN A N 1
ATOM 652 C CA . GLN A 1 85 ? 4.120 1.907 -5.000 1.00 95.31 85 GLN A CA 1
ATOM 653 C C . GLN A 1 85 ? 3.742 1.263 -3.662 1.00 95.31 85 GLN A C 1
ATOM 655 O O . GLN A 1 85 ? 2.969 1.818 -2.881 1.00 95.31 85 GLN A O 1
ATOM 660 N N . VAL A 1 86 ? 4.311 0.090 -3.385 1.00 96.50 86 VAL A N 1
ATOM 661 C CA . VAL A 1 86 ? 4.053 -0.644 -2.146 1.00 96.50 86 VAL A CA 1
ATOM 662 C C . VAL A 1 86 ? 4.607 0.117 -0.943 1.00 96.50 86 VAL A C 1
ATOM 664 O O . VAL A 1 86 ? 3.881 0.320 0.027 1.00 96.50 86 VAL A O 1
ATOM 667 N N . GLU A 1 87 ? 5.863 0.556 -1.002 1.00 95.94 87 GLU A N 1
ATOM 668 C CA . GLU A 1 87 ? 6.545 1.187 0.129 1.00 95.94 87 GLU A CA 1
ATOM 669 C C . GLU A 1 87 ? 6.150 2.654 0.308 1.00 95.94 87 GLU A C 1
ATOM 671 O O . GLU A 1 87 ? 5.768 3.042 1.411 1.00 95.94 87 GLU A O 1
ATOM 676 N N . GLU A 1 88 ? 6.173 3.459 -0.756 1.00 94.31 88 GLU A N 1
ATOM 677 C CA . GLU A 1 88 ? 5.980 4.912 -0.656 1.00 94.31 88 GLU A CA 1
ATOM 678 C C . GLU A 1 88 ? 4.515 5.343 -0.669 1.00 94.31 88 GLU A C 1
ATOM 680 O O . GLU A 1 88 ? 4.203 6.437 -0.202 1.00 94.31 88 GLU A O 1
ATOM 685 N N . ILE A 1 89 ? 3.600 4.501 -1.157 1.00 93.81 89 ILE A N 1
ATOM 686 C CA . ILE A 1 89 ? 2.173 4.844 -1.216 1.00 93.81 89 ILE A CA 1
ATOM 687 C C . ILE A 1 89 ? 1.381 3.988 -0.235 1.00 93.81 89 ILE A C 1
ATOM 689 O O . ILE A 1 89 ? 0.888 4.495 0.776 1.00 93.81 89 ILE A O 1
ATOM 693 N N . LEU A 1 90 ? 1.272 2.683 -0.491 1.00 96.69 90 LEU A N 1
ATOM 694 C CA . LEU A 1 90 ? 0.385 1.815 0.283 1.00 96.69 90 LEU A CA 1
ATOM 695 C C . LEU A 1 90 ? 0.837 1.675 1.745 1.00 96.69 90 LEU A C 1
ATOM 697 O O . LEU A 1 90 ? 0.040 1.865 2.668 1.00 96.69 90 LEU A O 1
ATOM 701 N N . TYR A 1 91 ? 2.113 1.364 1.977 1.00 97.62 91 TYR A N 1
ATOM 702 C CA . TYR A 1 91 ? 2.637 1.156 3.325 1.00 97.62 91 TYR A CA 1
ATOM 703 C C . TYR A 1 91 ? 2.644 2.453 4.140 1.00 97.62 91 TYR A C 1
ATOM 705 O O . TYR A 1 91 ? 2.213 2.452 5.297 1.00 97.62 91 TYR A O 1
ATOM 713 N N . ARG A 1 92 ? 3.029 3.587 3.538 1.00 97.38 92 ARG A N 1
ATOM 714 C CA . ARG A 1 92 ? 2.940 4.893 4.211 1.00 97.38 92 ARG A CA 1
ATOM 715 C C . ARG A 1 92 ? 1.505 5.240 4.606 1.00 97.38 92 ARG A C 1
ATOM 717 O O . ARG A 1 92 ? 1.289 5.697 5.728 1.00 97.38 92 ARG A O 1
ATOM 724 N N . LYS A 1 93 ? 0.515 4.945 3.756 1.00 97.38 93 LYS A N 1
ATOM 725 C CA . LYS A 1 93 ? -0.910 5.108 4.092 1.00 97.38 93 LYS A CA 1
ATOM 726 C C . LYS A 1 93 ? -1.352 4.194 5.237 1.00 97.38 93 LYS A C 1
ATOM 728 O O . LYS A 1 93 ? -2.069 4.654 6.126 1.00 97.38 93 LYS A O 1
ATOM 733 N N . LEU A 1 94 ? -0.889 2.944 5.279 1.00 97.88 94 LEU A N 1
ATOM 734 C CA . LEU A 1 94 ? -1.171 2.035 6.396 1.00 97.88 94 LEU A CA 1
ATOM 735 C C . LEU A 1 94 ? -0.639 2.589 7.729 1.00 97.88 94 LEU A C 1
ATOM 737 O O . LEU A 1 94 ? -1.379 2.652 8.713 1.00 97.88 94 LEU A O 1
ATOM 741 N N . VAL A 1 95 ? 0.627 3.020 7.751 1.00 97.62 95 VAL A N 1
ATOM 742 C CA . VAL A 1 95 ? 1.294 3.542 8.957 1.00 97.62 95 VAL A CA 1
ATOM 743 C C . VAL A 1 95 ? 0.712 4.890 9.397 1.00 97.62 95 VAL A C 1
ATOM 745 O O . VAL A 1 95 ? 0.628 5.167 10.594 1.00 97.62 95 VAL A O 1
ATOM 748 N N . ALA A 1 96 ? 0.245 5.710 8.452 1.00 97.06 96 ALA A N 1
ATOM 749 C CA . ALA A 1 96 ? -0.442 6.973 8.714 1.00 97.06 96 ALA A CA 1
ATOM 750 C C . ALA A 1 96 ? -1.919 6.801 9.141 1.00 97.06 96 ALA A C 1
ATOM 752 O O . ALA A 1 96 ? -2.689 7.766 9.115 1.00 97.06 96 ALA A O 1
ATOM 753 N N . GLY A 1 97 ? -2.341 5.597 9.528 1.00 96.75 97 GLY A N 1
ATOM 754 C CA . GLY A 1 97 ? -3.664 5.307 10.079 1.00 96.75 97 GLY A CA 1
ATOM 755 C C . GLY A 1 97 ? -3.595 4.545 11.402 1.00 96.75 97 GLY A C 1
ATOM 756 O O . GLY A 1 97 ? -2.562 4.493 12.070 1.00 96.75 97 GLY A O 1
ATOM 757 N N . VAL A 1 98 ? -4.719 3.941 11.789 1.00 97.69 98 VAL A N 1
ATOM 758 C CA . VAL A 1 98 ? -4.819 3.083 12.989 1.00 97.69 98 VAL A CA 1
ATOM 759 C C . VAL A 1 98 ? -4.884 1.584 12.663 1.00 97.69 98 VAL A C 1
ATOM 761 O O . VAL A 1 98 ? -5.109 0.769 13.552 1.00 97.69 98 VAL A O 1
ATOM 764 N N . LEU A 1 99 ? -4.679 1.199 11.397 1.00 97.62 99 LEU A N 1
ATOM 765 C CA . LEU A 1 99 ? -4.863 -0.179 10.913 1.00 97.62 99 LEU A CA 1
ATOM 766 C C . LEU A 1 99 ? -3.584 -1.034 10.905 1.00 97.62 99 LEU A C 1
ATOM 768 O O . LEU A 1 99 ? -3.655 -2.215 10.576 1.00 97.62 99 LEU A O 1
ATOM 772 N N . THR A 1 100 ? -2.420 -0.494 11.281 1.00 95.69 100 THR A N 1
ATOM 773 C CA . THR A 1 100 ? -1.115 -1.185 11.187 1.00 95.69 100 THR A CA 1
ATOM 774 C C . THR A 1 100 ? -1.098 -2.566 11.853 1.00 95.69 100 THR A C 1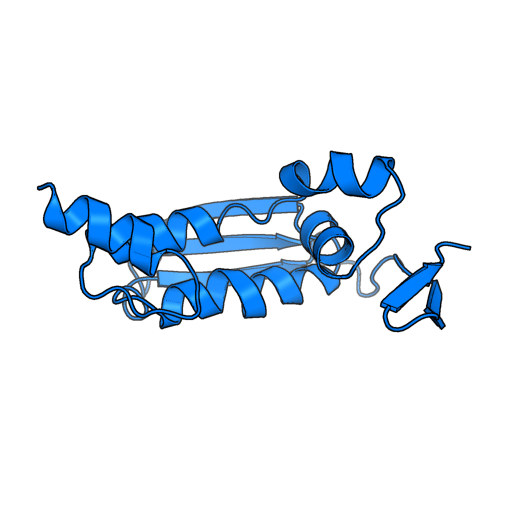
ATOM 776 O O . THR A 1 100 ? -0.496 -3.505 11.330 1.00 95.69 100 THR A O 1
ATOM 779 N N . GLY A 1 101 ? -1.786 -2.723 12.988 1.00 96.25 101 GLY A N 1
ATOM 780 C CA . GLY A 1 101 ? -1.899 -4.002 13.700 1.00 96.25 101 GLY A CA 1
ATOM 781 C C . GLY A 1 101 ? -2.857 -5.012 13.057 1.00 96.25 101 GLY A C 1
ATOM 782 O O . GLY A 1 101 ? -2.804 -6.186 13.398 1.00 96.25 101 GLY A O 1
ATOM 783 N N . LEU A 1 102 ? -3.705 -4.577 12.122 1.00 97.62 102 LEU A N 1
ATOM 784 C CA . LEU A 1 102 ? -4.796 -5.367 11.540 1.00 97.62 102 LEU A CA 1
ATOM 785 C C . LEU A 1 102 ? -4.537 -5.797 10.092 1.00 97.62 102 LEU A C 1
ATOM 787 O O . LEU A 1 102 ? -5.208 -6.696 9.592 1.00 97.62 102 LEU A O 1
ATOM 791 N N . VAL A 1 103 ? -3.580 -5.163 9.413 1.00 98.12 103 VAL A N 1
ATOM 792 C CA . VAL A 1 103 ? -3.312 -5.402 7.990 1.00 98.12 103 VAL A CA 1
ATOM 793 C C . VAL A 1 103 ? -1.891 -5.912 7.784 1.00 98.12 103 VAL A C 1
ATOM 795 O O . VAL A 1 103 ? -0.924 -5.366 8.330 1.00 98.12 103 VAL A O 1
ATOM 798 N N . LYS A 1 104 ? -1.764 -6.973 6.989 1.00 98.00 104 LYS A N 1
ATOM 799 C CA . LYS A 1 104 ? -0.504 -7.484 6.449 1.00 98.00 104 LYS A CA 1
ATOM 800 C C . LYS A 1 104 ? -0.420 -7.121 4.969 1.00 98.00 104 LYS A C 1
ATOM 802 O O . LYS A 1 104 ? -1.401 -7.268 4.254 1.00 98.00 104 LYS A O 1
ATOM 807 N N . ILE A 1 105 ? 0.737 -6.657 4.513 1.00 98.06 105 ILE A N 1
ATOM 808 C CA . ILE A 1 105 ? 0.992 -6.376 3.097 1.00 98.06 105 ILE A CA 1
ATOM 809 C C . ILE A 1 105 ? 2.026 -7.387 2.607 1.00 98.06 105 ILE A C 1
ATOM 811 O O . ILE A 1 105 ? 3.061 -7.567 3.247 1.00 98.06 105 ILE A O 1
ATOM 815 N N . VAL A 1 106 ? 1.738 -8.054 1.492 1.00 97.38 106 VAL A N 1
ATOM 816 C CA . VAL A 1 106 ? 2.633 -9.018 0.847 1.00 97.38 106 VAL A CA 1
ATOM 817 C C . VAL A 1 106 ? 2.742 -8.653 -0.626 1.00 97.38 106 VAL A C 1
ATOM 819 O O . VAL A 1 106 ? 1.761 -8.737 -1.355 1.00 97.38 106 VAL A O 1
ATOM 822 N N . ALA A 1 107 ? 3.933 -8.273 -1.077 1.00 96.75 107 ALA A N 1
ATOM 823 C CA . ALA A 1 107 ? 4.199 -7.983 -2.482 1.00 96.75 107 ALA A CA 1
ATOM 824 C C . ALA A 1 107 ? 5.095 -9.066 -3.090 1.00 96.75 107 ALA A C 1
ATOM 826 O O . ALA A 1 107 ? 6.062 -9.498 -2.459 1.00 96.75 107 ALA A O 1
ATOM 827 N N . LYS A 1 108 ? 4.771 -9.514 -4.305 1.00 95.00 108 LYS A N 1
ATOM 828 C CA . LYS A 1 108 ? 5.524 -10.544 -5.029 1.00 95.00 108 LYS A CA 1
ATOM 829 C C . LYS A 1 108 ? 5.657 -10.192 -6.501 1.00 95.00 108 LYS A C 1
ATOM 831 O O . LYS A 1 108 ? 4.710 -9.701 -7.113 1.00 95.00 108 LYS A O 1
ATOM 836 N N . THR A 1 109 ? 6.810 -10.509 -7.078 1.00 93.88 109 THR A N 1
ATOM 837 C CA . THR A 1 109 ? 7.022 -10.404 -8.523 1.00 93.88 109 THR A CA 1
ATOM 838 C C . THR A 1 109 ? 6.576 -11.692 -9.214 1.00 93.88 109 THR A C 1
ATOM 840 O O . THR A 1 109 ? 6.899 -12.790 -8.761 1.00 93.88 109 THR A O 1
ATOM 843 N N . ILE A 1 110 ? 5.831 -11.567 -10.310 1.00 91.06 110 ILE A N 1
ATOM 844 C CA . ILE A 1 110 ? 5.323 -12.668 -11.122 1.00 91.06 110 ILE A CA 1
ATOM 845 C C . ILE A 1 110 ? 5.818 -12.567 -12.575 1.00 91.06 110 ILE A C 1
ATOM 847 O O . ILE A 1 110 ? 5.867 -11.473 -13.141 1.00 91.06 110 ILE A O 1
ATOM 851 N N . PRO A 1 111 ? 6.124 -13.708 -13.222 1.00 85.19 111 PRO A N 1
ATOM 852 C CA . PRO A 1 111 ? 6.165 -15.058 -12.651 1.00 85.19 111 PRO A CA 1
ATOM 853 C C . PRO A 1 111 ? 7.421 -15.288 -11.785 1.00 85.19 111 PRO A C 1
ATOM 855 O O . PRO A 1 111 ? 8.521 -14.915 -12.176 1.00 85.19 111 PRO A O 1
ATOM 858 N N . GLU A 1 112 ? 7.272 -15.988 -10.652 1.00 81.31 112 GLU A N 1
ATOM 859 C CA . GLU A 1 112 ? 8.334 -16.187 -9.636 1.00 81.31 112 GLU A CA 1
ATOM 860 C C . GLU A 1 112 ? 9.605 -16.888 -10.162 1.00 81.31 112 GLU A C 1
ATOM 862 O O . GLU A 1 112 ? 10.663 -16.817 -9.548 1.00 81.31 112 GLU A O 1
ATOM 867 N N . LYS A 1 113 ? 9.517 -17.579 -11.304 1.00 81.31 113 LYS A N 1
ATOM 868 C CA . LYS A 1 113 ? 10.629 -18.341 -11.903 1.00 81.31 113 LYS A CA 1
ATOM 869 C C . LYS A 1 113 ? 11.611 -17.483 -12.706 1.00 81.31 113 LYS A C 1
ATOM 871 O O . LYS A 1 113 ? 12.574 -18.022 -13.246 1.00 81.31 113 LYS A O 1
ATOM 876 N N . ILE A 1 114 ? 11.339 -16.190 -12.862 1.00 84.12 114 ILE A N 1
ATOM 877 C CA . ILE A 1 114 ? 12.203 -15.273 -13.600 1.00 84.12 114 ILE A CA 1
ATOM 878 C C . ILE A 1 114 ? 13.046 -14.490 -12.594 1.00 84.12 114 ILE A C 1
ATOM 880 O O . ILE A 1 114 ? 12.514 -13.722 -11.802 1.00 84.12 114 ILE A O 1
ATOM 884 N N . GLU A 1 115 ? 14.367 -14.654 -12.658 1.00 80.38 115 GLU A N 1
ATOM 885 C CA . GLU A 1 115 ? 15.303 -13.936 -11.776 1.00 80.38 115 GLU A CA 1
ATOM 886 C C . GLU A 1 115 ? 15.586 -12.496 -12.229 1.00 80.38 115 GLU A C 1
ATOM 888 O O . GLU A 1 115 ? 16.146 -11.705 -11.474 1.00 80.38 115 GLU A O 1
ATOM 893 N N . THR A 1 116 ? 15.241 -12.149 -13.473 1.00 85.19 116 THR A N 1
ATOM 894 C CA . THR A 1 116 ? 15.591 -10.854 -14.069 1.00 85.19 116 THR A CA 1
ATOM 895 C C . THR A 1 116 ? 14.376 -10.097 -14.572 1.00 85.19 116 THR A C 1
ATOM 897 O O . THR A 1 116 ? 13.582 -10.586 -15.375 1.00 85.19 116 THR A O 1
ATOM 900 N N . ASP A 1 117 ? 14.273 -8.846 -14.146 1.00 84.75 117 ASP A N 1
ATOM 901 C CA . ASP A 1 117 ? 13.221 -7.956 -14.601 1.00 84.75 117 ASP A CA 1
ATOM 902 C C . ASP A 1 117 ? 13.492 -7.392 -15.997 1.00 84.75 117 ASP A C 1
ATOM 904 O O . ASP A 1 117 ? 14.629 -7.126 -16.404 1.00 84.75 117 ASP A O 1
ATOM 908 N N . LYS A 1 118 ? 12.410 -7.111 -16.729 1.00 82.31 118 LYS A N 1
ATOM 909 C CA . LYS A 1 118 ? 12.492 -6.353 -17.982 1.00 82.31 118 LYS A CA 1
ATOM 910 C C . LYS A 1 118 ? 12.881 -4.906 -17.689 1.00 82.31 118 LYS A C 1
ATOM 912 O O . LYS A 1 118 ? 12.249 -4.228 -16.889 1.00 82.31 118 LYS A O 1
ATOM 917 N N . ARG A 1 119 ? 13.889 -4.384 -18.381 1.00 84.31 119 ARG A N 1
ATOM 918 C CA . ARG A 1 119 ? 14.279 -2.974 -18.247 1.00 84.31 119 ARG A CA 1
ATOM 919 C C . ARG A 1 119 ? 13.190 -2.050 -18.809 1.00 84.31 119 ARG A C 1
ATOM 921 O O . ARG A 1 119 ? 12.859 -2.162 -19.985 1.00 84.31 119 ARG A O 1
ATOM 928 N N . ILE A 1 120 ? 12.686 -1.121 -17.989 1.00 82.38 120 ILE A N 1
ATOM 929 C CA . ILE A 1 120 ? 11.653 -0.140 -18.385 1.00 82.38 120 ILE A CA 1
ATOM 930 C C . ILE A 1 120 ? 12.267 1.211 -18.797 1.00 82.38 120 ILE A C 1
ATOM 932 O O . ILE A 1 120 ? 11.791 1.850 -19.731 1.00 82.38 120 ILE A O 1
ATOM 936 N N . VAL A 1 121 ? 13.350 1.640 -18.140 1.00 83.69 121 VAL A N 1
ATOM 937 C CA . VAL A 1 121 ? 14.059 2.901 -18.432 1.00 83.69 121 VAL A CA 1
ATOM 938 C C . VAL A 1 121 ? 15.514 2.608 -18.766 1.00 83.69 121 VAL A C 1
ATOM 940 O O . VAL A 1 121 ? 16.154 1.803 -18.088 1.00 83.69 121 VAL A O 1
ATOM 943 N N . ARG A 1 122 ? 16.053 3.265 -19.799 1.00 84.00 122 ARG A N 1
ATOM 944 C CA . ARG A 1 122 ? 17.462 3.120 -20.200 1.00 84.00 122 ARG A CA 1
ATOM 945 C C . ARG A 1 122 ? 18.344 4.243 -19.690 1.00 84.00 122 ARG A C 1
ATOM 947 O O . ARG A 1 122 ? 19.486 3.999 -19.310 1.00 84.00 122 ARG A O 1
ATOM 954 N N . LYS A 1 123 ? 17.824 5.468 -19.701 1.00 83.19 123 LYS A N 1
ATOM 955 C CA . LYS A 1 123 ? 18.585 6.664 -19.356 1.00 83.19 123 LYS A CA 1
ATOM 956 C C . LYS A 1 123 ? 17.683 7.689 -18.686 1.00 83.19 123 LYS A C 1
ATOM 958 O O . LYS A 1 123 ? 16.529 7.855 -19.071 1.00 83.19 123 LYS A O 1
ATOM 963 N N . ILE A 1 124 ? 18.238 8.384 -17.701 1.00 85.44 124 ILE A N 1
ATOM 964 C CA . ILE A 1 124 ? 17.610 9.527 -17.042 1.00 85.44 124 ILE A CA 1
ATOM 965 C C . ILE A 1 124 ? 18.539 10.722 -17.237 1.00 85.44 124 ILE A C 1
ATOM 967 O O . ILE A 1 124 ? 19.753 10.600 -17.062 1.00 85.44 124 ILE A O 1
ATOM 971 N N . VAL A 1 125 ? 17.982 11.862 -17.636 1.00 85.19 125 VAL A N 1
ATOM 972 C CA . VAL A 1 125 ? 18.723 13.119 -17.802 1.00 85.19 125 VAL A CA 1
ATOM 973 C C . VAL A 1 125 ? 18.059 14.192 -16.952 1.00 85.19 125 VAL A C 1
ATOM 975 O O . VAL A 1 125 ? 16.836 14.308 -16.949 1.00 85.19 125 VAL A O 1
ATOM 978 N N . SER A 1 126 ? 18.862 14.965 -16.222 1.00 87.06 126 SER A N 1
ATOM 979 C CA . SER A 1 126 ? 18.390 16.169 -15.537 1.00 87.06 126 SER A CA 1
ATOM 980 C C . SER A 1 126 ? 18.442 17.340 -16.513 1.00 87.06 126 SER A C 1
ATOM 982 O O . SER A 1 126 ? 19.518 17.693 -16.997 1.00 87.06 126 SER A O 1
ATOM 984 N N . GLU A 1 127 ? 17.289 17.926 -16.830 1.00 84.88 127 GLU A N 1
ATOM 985 C CA . GLU A 1 127 ? 17.187 19.092 -17.706 1.00 84.88 127 GLU A CA 1
ATOM 986 C C . GLU A 1 127 ? 16.121 20.055 -17.166 1.00 84.88 127 GLU A C 1
ATOM 988 O O . GLU A 1 127 ? 15.017 19.634 -16.830 1.00 84.88 127 GLU A O 1
ATOM 993 N N . LYS A 1 128 ? 16.424 21.360 -17.089 1.00 72.06 128 LYS A N 1
ATOM 994 C CA . LYS A 1 128 ? 15.465 22.413 -16.678 1.00 72.06 128 LYS A CA 1
ATOM 995 C C . LYS A 1 128 ? 14.695 22.080 -15.380 1.00 72.06 128 LYS A C 1
ATOM 997 O O . LYS A 1 128 ? 13.471 22.181 -15.345 1.00 72.06 128 LYS A O 1
ATOM 1002 N N . ASN A 1 129 ? 15.409 21.683 -14.322 1.00 77.38 129 ASN A N 1
ATOM 1003 C CA . ASN A 1 129 ? 14.860 21.317 -13.003 1.00 77.38 129 ASN A CA 1
ATOM 1004 C C . ASN A 1 129 ? 13.886 20.121 -12.992 1.00 77.38 129 ASN A C 1
ATOM 1006 O O . ASN A 1 129 ? 13.109 19.974 -12.051 1.00 77.38 129 ASN A O 1
ATOM 1010 N N . ARG A 1 130 ? 13.925 19.248 -14.003 1.00 74.75 130 ARG A N 1
ATOM 1011 C CA . ARG A 1 130 ? 13.149 18.002 -14.031 1.00 74.75 130 ARG A CA 1
ATOM 1012 C C . ARG A 1 130 ? 13.976 16.839 -14.564 1.00 74.75 130 ARG A C 1
ATOM 1014 O O . ARG A 1 130 ? 14.930 17.032 -15.318 1.00 74.75 130 ARG A O 1
ATOM 1021 N N . PHE A 1 131 ? 13.583 15.627 -14.190 1.00 76.12 131 PHE A N 1
ATOM 1022 C CA . PHE A 1 131 ? 14.133 14.409 -14.771 1.00 76.12 131 PHE A CA 1
ATOM 1023 C C . PHE A 1 131 ? 13.343 14.015 -16.019 1.00 76.12 131 PHE A C 1
ATOM 1025 O O . PHE A 1 131 ? 12.114 14.034 -16.020 1.00 76.12 131 PHE A O 1
ATOM 1032 N N . ILE A 1 132 ? 14.060 13.664 -17.083 1.00 78.06 132 ILE A N 1
ATOM 1033 C CA . ILE A 1 132 ? 13.501 13.130 -18.325 1.00 78.06 132 ILE A CA 1
ATOM 1034 C C . ILE A 1 132 ? 13.943 11.674 -18.441 1.00 78.06 132 ILE A C 1
ATOM 1036 O O . ILE A 1 132 ? 15.142 11.382 -18.460 1.00 78.06 132 ILE A O 1
ATOM 1040 N N . HIS A 1 133 ? 12.971 10.765 -18.515 1.00 75.81 133 HIS A N 1
ATOM 1041 C CA . HIS A 1 133 ? 13.198 9.332 -18.662 1.00 75.81 133 HIS A CA 1
ATOM 1042 C C . HIS A 1 133 ? 13.142 8.950 -20.144 1.00 75.81 133 HIS A C 1
ATOM 1044 O O . HIS A 1 133 ? 12.119 9.115 -20.805 1.00 75.81 133 HIS A O 1
ATOM 1050 N N . ILE A 1 134 ? 14.250 8.432 -20.667 1.00 73.69 134 ILE A N 1
ATOM 1051 C CA . ILE A 1 134 ? 14.400 8.063 -22.075 1.00 73.69 134 ILE A CA 1
ATOM 1052 C C . ILE A 1 134 ? 14.250 6.540 -22.208 1.00 73.69 134 ILE A C 1
ATOM 1054 O O . ILE A 1 134 ? 14.911 5.769 -21.497 1.00 73.69 134 ILE A O 1
ATOM 1058 N N . LYS A 1 135 ? 13.350 6.123 -23.109 1.00 64.94 135 LYS A N 1
ATOM 1059 C CA . LYS A 1 135 ? 13.039 4.714 -23.407 1.00 64.94 135 LYS A CA 1
ATOM 1060 C C . LYS A 1 135 ? 14.029 4.060 -24.383 1.00 64.94 135 LYS A C 1
ATOM 1062 O O . LYS A 1 135 ? 14.206 2.846 -24.286 1.00 64.94 135 LYS A O 1
ATOM 1067 N N . ASP A 1 136 ? 14.706 4.848 -25.225 1.00 60.12 136 ASP A N 1
ATOM 1068 C CA . ASP A 1 136 ? 15.648 4.387 -26.262 1.00 60.12 136 ASP A CA 1
ATOM 1069 C C . ASP A 1 136 ? 17.104 4.803 -26.030 1.00 60.12 136 ASP A C 1
ATOM 1071 O O . ASP A 1 136 ? 17.374 6.002 -25.784 1.00 60.12 136 ASP A O 1
#

pLDDT: mean 90.22, std 8.93, range [60.12, 98.25]

Sequence (136 aa):
IRACILHAIYTHMEDLKSYTTEASIVKLADGTDITKGRSRLPYDLGNVDIHVISAMSVEDVEIVPGDEKPVEIRIYMTNSAGVFQVEEILYRKLVAGVLTGLVKIVAKTIPEKIETDKRIVRKIVSEKNRFIHIKD

Solvent-accessible surface area (backbone atoms only — not comparable to full-atom values): 7422 Å² total; per-residue (Å²): 108,72,68,58,53,50,47,26,67,72,21,39,53,55,89,34,71,22,92,40,68,68,26,21,49,54,16,35,56,57,35,60,75,46,34,23,80,80,26,45,66,50,46,76,73,67,51,55,46,71,68,34,54,12,18,54,14,18,70,45,72,49,82,42,81,34,82,96,26,67,31,26,38,40,35,38,16,63,27,75,58,18,52,54,44,46,55,72,42,28,46,35,20,33,65,24,25,71,46,56,86,41,52,42,81,46,77,46,58,52,66,76,88,58,93,70,67,78,83,80,70,73,45,76,46,83,53,96,96,40,76,45,59,35,74,123

Radius of gyration: 16.78 Å; Cα contacts (8 Å, |Δi|>4): 236; chains: 1; bounding box: 40×41×40 Å